Protein AF-A0A353QAT3-F1 (afdb_monomer_lite)

Structure (mmCIF, N/CA/C/O backbone):
data_AF-A0A353QAT3-F1
#
_entry.id   AF-A0A353QAT3-F1
#
loop_
_atom_site.group_PDB
_atom_site.id
_atom_site.type_symbol
_atom_site.label_atom_id
_atom_site.label_alt_id
_atom_site.label_comp_id
_atom_site.label_asym_id
_atom_site.label_entity_id
_atom_site.label_seq_id
_atom_site.pdbx_PDB_ins_code
_atom_site.Cartn_x
_atom_site.Cartn_y
_atom_site.Cartn_z
_atom_site.occupancy
_atom_site.B_iso_or_equiv
_atom_site.auth_seq_id
_atom_site.auth_comp_id
_atom_site.auth_asym_id
_atom_site.auth_atom_id
_atom_site.pdbx_PDB_model_num
ATOM 1 N N . MET A 1 1 ? 16.948 -0.329 5.334 1.00 56.25 1 MET A N 1
ATOM 2 C CA . MET A 1 1 ? 15.611 0.222 5.648 1.00 56.25 1 MET A CA 1
ATOM 3 C C . MET A 1 1 ? 14.836 0.139 4.351 1.00 56.25 1 MET A C 1
ATOM 5 O O . MET A 1 1 ? 15.009 1.014 3.515 1.00 56.25 1 MET A O 1
ATOM 9 N N . GLY A 1 2 ? 14.150 -0.983 4.122 1.00 75.06 2 GLY A N 1
ATOM 10 C CA . GLY A 1 2 ? 13.564 -1.288 2.819 1.00 75.06 2 GLY A CA 1
ATOM 11 C C . GLY A 1 2 ? 12.249 -0.540 2.648 1.00 75.06 2 GLY A C 1
ATOM 12 O O . GLY A 1 2 ? 11.251 -0.880 3.290 1.00 75.06 2 GLY A O 1
ATOM 13 N N . GLU A 1 3 ? 12.230 0.491 1.805 1.00 87.56 3 GLU A N 1
ATOM 14 C CA . GLU A 1 3 ? 10.979 1.129 1.394 1.00 87.56 3 GLU A CA 1
ATOM 15 C C . GLU A 1 3 ? 10.473 0.469 0.113 1.00 87.56 3 GLU A C 1
ATOM 17 O O . GLU A 1 3 ? 11.200 0.355 -0.864 1.00 87.56 3 GLU A O 1
ATOM 22 N N . ILE A 1 4 ? 9.205 0.059 0.086 1.00 90.75 4 ILE A N 1
ATOM 23 C CA . ILE A 1 4 ? 8.576 -0.393 -1.158 1.00 90.75 4 ILE A CA 1
ATOM 24 C C . ILE A 1 4 ? 7.942 0.809 -1.856 1.00 90.75 4 ILE A C 1
ATOM 26 O O . ILE A 1 4 ? 6.951 1.382 -1.387 1.00 90.75 4 ILE A O 1
ATOM 30 N N . LEU 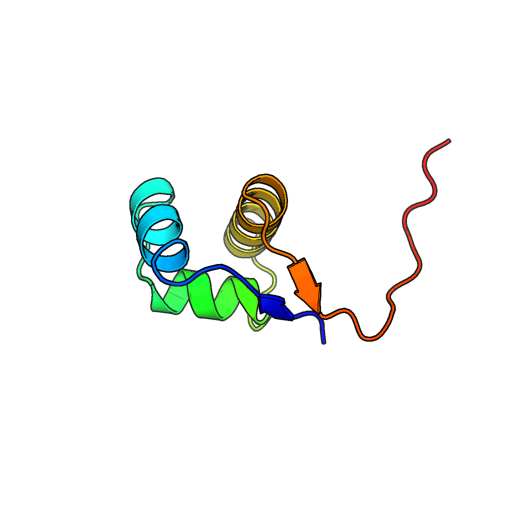A 1 5 ? 8.496 1.161 -3.012 1.00 90.12 5 LEU A N 1
ATOM 31 C CA . LEU A 1 5 ? 7.977 2.189 -3.899 1.00 90.12 5 LEU A CA 1
ATOM 32 C C . LEU A 1 5 ? 6.916 1.598 -4.826 1.00 90.12 5 LEU A C 1
ATOM 34 O O . LEU A 1 5 ? 7.054 0.501 -5.364 1.00 90.12 5 LEU A O 1
ATOM 38 N N . MET A 1 6 ? 5.833 2.342 -5.030 1.00 90.44 6 MET A N 1
ATOM 39 C CA . MET A 1 6 ? 4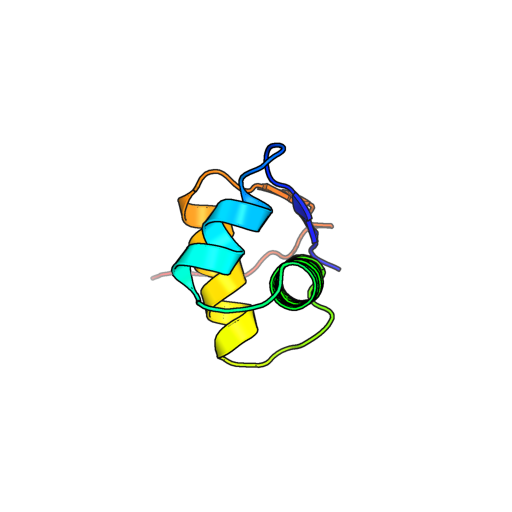.718 1.933 -5.882 1.00 90.44 6 MET A CA 1
ATOM 40 C C . MET A 1 6 ? 4.260 3.083 -6.769 1.00 90.44 6 MET A C 1
ATOM 42 O O . MET A 1 6 ? 4.402 4.255 -6.412 1.00 90.44 6 MET A O 1
ATOM 46 N N . LYS A 1 7 ? 3.624 2.749 -7.897 1.00 89.50 7 LYS A N 1
ATOM 47 C CA . LYS A 1 7 ? 2.979 3.740 -8.766 1.00 89.50 7 LYS A CA 1
ATOM 48 C C . LYS A 1 7 ? 1.909 4.536 -8.011 1.00 89.50 7 LYS A C 1
ATOM 50 O O . LYS A 1 7 ? 1.242 4.033 -7.100 1.00 89.50 7 LYS A O 1
ATOM 55 N N . HIS A 1 8 ? 1.719 5.787 -8.425 1.00 86.06 8 HIS A N 1
ATOM 56 C CA . HIS A 1 8 ? 0.682 6.657 -7.878 1.00 86.06 8 HIS A CA 1
ATOM 57 C C . HIS A 1 8 ? -0.701 5.982 -7.955 1.00 86.06 8 HIS A C 1
ATOM 59 O O . HIS A 1 8 ? -1.061 5.390 -8.970 1.00 86.06 8 HIS A O 1
ATOM 65 N N . GLY A 1 9 ? -1.467 6.037 -6.862 1.00 88.31 9 GLY A N 1
ATOM 66 C CA . GLY A 1 9 ? -2.786 5.403 -6.751 1.00 88.31 9 GLY A CA 1
ATOM 67 C C . GLY A 1 9 ? -2.800 3.920 -6.339 1.00 88.31 9 GLY A C 1
ATOM 68 O O . GLY A 1 9 ? -3.818 3.468 -5.818 1.00 88.31 9 GLY A O 1
ATOM 69 N N . GLU A 1 10 ? -1.701 3.159 -6.463 1.00 90.88 10 GLU A N 1
ATOM 70 C CA . GLU A 1 10 ? -1.691 1.741 -6.035 1.00 90.88 10 GLU A CA 1
ATOM 71 C C . GLU A 1 10 ? -1.837 1.585 -4.515 1.00 90.88 10 GLU A C 1
ATOM 73 O O . GLU A 1 10 ? -2.482 0.647 -4.049 1.00 90.88 10 GLU A O 1
ATOM 78 N N . ARG A 1 11 ? -1.332 2.550 -3.736 1.00 91.56 11 ARG A N 1
ATOM 79 C CA . ARG A 1 11 ? -1.499 2.579 -2.271 1.00 91.56 11 ARG A CA 1
ATOM 80 C C . ARG A 1 11 ? -2.972 2.588 -1.857 1.00 91.56 11 ARG A C 1
ATOM 82 O O . ARG A 1 11 ? -3.352 1.842 -0.961 1.00 91.56 11 ARG A O 1
ATOM 89 N N . GLY A 1 12 ? -3.801 3.372 -2.547 1.00 93.12 12 GLY A N 1
ATOM 90 C CA . GLY A 1 12 ? -5.243 3.426 -2.297 1.00 93.12 12 GLY A CA 1
ATOM 91 C C . GLY A 1 12 ? -5.954 2.127 -2.687 1.00 93.12 12 GLY A C 1
ATOM 92 O O . GLY A 1 12 ? -6.879 1.692 -2.003 1.00 93.12 12 GLY A O 1
ATOM 93 N N . LYS A 1 13 ? -5.495 1.443 -3.744 1.00 93.88 13 LYS A N 1
ATOM 94 C CA . LYS A 1 13 ? -6.025 0.119 -4.117 1.00 93.88 13 LYS A CA 1
ATOM 95 C C . LYS A 1 13 ? -5.671 -0.947 -3.080 1.00 93.88 13 LYS A C 1
ATOM 97 O O . LYS A 1 13 ? -6.532 -1.744 -2.723 1.00 93.88 13 LYS A O 1
ATOM 102 N N . LEU A 1 14 ? -4.443 -0.925 -2.561 1.00 93.25 14 LEU A N 1
ATOM 103 C CA . LEU A 1 14 ? -4.010 -1.766 -1.441 1.00 93.25 14 LEU A CA 1
ATOM 104 C C . LEU A 1 14 ? -4.830 -1.491 -0.179 1.00 93.25 14 LEU A C 1
ATOM 106 O O . LEU A 1 14 ? -5.321 -2.426 0.441 1.00 93.25 14 LEU A O 1
ATOM 110 N N . ALA A 1 15 ? -5.039 -0.221 0.162 1.00 95.12 15 ALA A N 1
ATOM 111 C CA . ALA A 1 15 ? -5.845 0.171 1.314 1.00 95.12 15 ALA A CA 1
ATOM 112 C C . ALA A 1 15 ? -7.264 -0.416 1.229 1.00 95.12 15 ALA A C 1
ATOM 114 O O . ALA A 1 15 ? -7.718 -1.074 2.163 1.00 95.12 15 ALA A O 1
ATOM 115 N N . LYS A 1 16 ? -7.915 -0.288 0.064 1.00 95.50 16 LYS A N 1
ATOM 116 C CA . LYS A 1 16 ? -9.234 -0.883 -0.198 1.00 95.50 16 LYS A CA 1
ATOM 117 C C . LYS A 1 16 ? -9.220 -2.412 -0.145 1.00 95.50 16 LYS A C 1
ATOM 119 O O . LYS A 1 16 ? -10.114 -2.995 0.450 1.00 95.50 16 LYS A O 1
ATOM 124 N N . MET A 1 17 ? -8.207 -3.053 -0.731 1.00 93.62 17 MET A N 1
ATOM 125 C CA . MET A 1 17 ? -8.069 -4.516 -0.747 1.00 93.62 17 MET A CA 1
ATOM 126 C C . MET A 1 17 ? -7.946 -5.109 0.659 1.00 93.62 17 MET A C 1
ATOM 128 O O . MET A 1 17 ? -8.525 -6.152 0.937 1.00 93.62 17 MET A O 1
ATOM 132 N N . PHE A 1 18 ? -7.194 -4.448 1.536 1.00 92.88 18 PHE A N 1
ATOM 133 C CA . PHE A 1 18 ? -6.970 -4.904 2.906 1.00 92.88 18 PHE A CA 1
ATOM 134 C C . PHE A 1 18 ? -7.984 -4.333 3.910 1.00 92.88 18 PHE A C 1
ATOM 136 O O . PHE A 1 18 ? -7.938 -4.705 5.079 1.00 92.88 18 PHE A O 1
ATOM 143 N N . GLY A 1 19 ? -8.886 -3.440 3.485 1.00 95.62 19 GLY A N 1
ATOM 144 C CA . GLY A 1 19 ? -9.848 -2.776 4.370 1.00 95.62 19 GLY A CA 1
ATOM 145 C C . GLY A 1 19 ? -9.193 -1.866 5.417 1.00 95.62 19 GLY A C 1
ATOM 146 O O . GLY A 1 19 ? -9.706 -1.730 6.523 1.00 95.62 19 GLY A O 1
ATOM 147 N N . VAL A 1 20 ? -8.041 -1.270 5.097 1.00 94.69 20 VAL A N 1
ATOM 148 C CA . VAL A 1 20 ? -7.238 -0.446 6.018 1.00 94.69 20 VAL A CA 1
ATOM 149 C C . VAL A 1 20 ? -7.088 0.985 5.510 1.00 94.69 20 VAL A C 1
ATOM 151 O O . VAL A 1 20 ? -7.361 1.285 4.351 1.00 94.69 20 VAL A O 1
ATOM 154 N N . SER A 1 21 ? -6.594 1.881 6.366 1.00 94.69 21 SER A N 1
ATOM 155 C CA . SER A 1 21 ? -6.254 3.246 5.953 1.00 94.69 21 SER A CA 1
ATOM 156 C C . SER A 1 21 ? -5.011 3.285 5.051 1.00 94.69 21 SER A C 1
ATOM 158 O O . SER A 1 21 ? -4.092 2.471 5.189 1.00 94.69 21 SER A O 1
ATOM 160 N N . GLU A 1 22 ? -4.910 4.296 4.182 1.00 92.88 22 GLU A N 1
ATOM 161 C CA . GLU A 1 22 ? -3.689 4.529 3.392 1.00 92.88 22 GLU A CA 1
ATOM 162 C C . GLU A 1 22 ? -2.452 4.786 4.271 1.00 92.88 22 GLU A C 1
ATOM 164 O O . GLU A 1 22 ? -1.331 4.465 3.875 1.00 92.88 22 GLU A O 1
ATOM 169 N N . VAL A 1 23 ? -2.638 5.315 5.487 1.00 92.88 23 VAL A N 1
ATOM 170 C CA . VAL A 1 23 ? -1.556 5.535 6.461 1.00 92.88 23 VAL A CA 1
ATOM 171 C C . VAL A 1 23 ? -1.009 4.204 6.984 1.00 92.88 23 VAL A C 1
ATOM 173 O O . VAL A 1 23 ? 0.207 4.062 7.145 1.00 92.88 23 VAL A O 1
ATOM 176 N N . THR A 1 24 ? -1.875 3.206 7.183 1.00 93.38 24 THR A N 1
ATOM 177 C CA . THR A 1 24 ? -1.482 1.835 7.540 1.00 93.38 24 THR A CA 1
ATOM 178 C C . THR A 1 24 ? -0.648 1.213 6.425 1.00 93.38 24 THR A C 1
ATOM 180 O O . THR A 1 24 ? 0.441 0.703 6.690 1.00 93.38 24 THR A O 1
ATOM 183 N N . VAL A 1 25 ? -1.099 1.335 5.169 1.00 93.88 25 VAL A N 1
ATOM 184 C CA . VAL A 1 25 ? -0.343 0.860 3.998 1.00 93.88 25 VAL A CA 1
ATOM 185 C C . VAL A 1 25 ? 1.009 1.562 3.915 1.00 93.88 25 VAL A C 1
ATOM 187 O O . VAL A 1 25 ? 2.035 0.900 3.836 1.00 93.88 25 VAL A O 1
ATOM 190 N N . ARG A 1 26 ? 1.047 2.896 4.021 1.00 91.81 26 ARG A N 1
ATOM 191 C CA . ARG A 1 26 ? 2.298 3.671 4.008 1.00 91.81 26 ARG A CA 1
ATOM 192 C C . ARG A 1 26 ? 3.265 3.220 5.103 1.00 91.81 26 ARG A C 1
ATOM 194 O O . ARG A 1 26 ? 4.465 3.152 4.859 1.00 91.81 26 ARG A O 1
ATOM 201 N N . SER A 1 27 ? 2.753 2.935 6.297 1.00 92.44 27 SER A N 1
ATOM 202 C CA . SER A 1 27 ? 3.571 2.486 7.426 1.00 92.44 27 SER A CA 1
ATOM 203 C C . SER A 1 27 ? 4.149 1.092 7.185 1.00 92.44 27 SER A C 1
ATOM 205 O O . SER A 1 27 ? 5.320 0.875 7.482 1.00 92.44 27 SER A O 1
ATOM 207 N N . ALA A 1 28 ? 3.369 0.190 6.583 1.00 92.44 28 ALA A N 1
ATOM 208 C CA . ALA A 1 28 ? 3.824 -1.138 6.181 1.00 92.44 28 ALA A CA 1
ATOM 209 C C . ALA A 1 28 ? 4.874 -1.090 5.055 1.00 92.44 28 ALA A C 1
ATOM 211 O O . ALA A 1 28 ? 5.895 -1.768 5.144 1.00 92.44 28 ALA A O 1
ATOM 212 N N . LEU A 1 29 ? 4.663 -0.259 4.026 1.00 91.44 29 LEU A N 1
ATOM 213 C CA . LEU A 1 29 ? 5.601 -0.107 2.901 1.00 91.44 29 LEU A CA 1
ATOM 214 C C . LEU A 1 29 ? 6.937 0.511 3.326 1.00 91.44 29 LEU A C 1
ATOM 216 O O . LEU A 1 29 ? 7.967 0.146 2.775 1.00 91.44 29 LEU A O 1
ATOM 220 N N . LYS A 1 30 ? 6.921 1.413 4.315 1.00 89.44 30 LYS A N 1
ATOM 221 C CA . LYS A 1 30 ? 8.125 1.996 4.933 1.00 89.44 30 LYS A CA 1
ATOM 222 C C . LYS A 1 30 ? 8.713 1.140 6.056 1.00 89.44 30 LYS A C 1
ATOM 224 O O . LYS A 1 30 ? 9.566 1.627 6.792 1.00 89.44 30 LYS A O 1
ATOM 229 N N . GLU A 1 31 ? 8.195 -0.072 6.250 1.00 86.06 31 GLU A N 1
ATOM 230 C CA . GLU A 1 31 ? 8.679 -1.013 7.264 1.00 86.06 31 GLU A CA 1
ATOM 231 C C . GLU A 1 31 ? 8.668 -0.453 8.706 1.00 86.06 31 GLU A C 1
ATOM 233 O O . GLU A 1 31 ? 9.406 -0.899 9.579 1.00 86.06 31 GLU A O 1
ATOM 238 N N . ARG A 1 32 ? 7.798 0.528 8.994 1.00 85.06 32 ARG A N 1
ATOM 239 C CA . ARG A 1 32 ? 7.696 1.156 10.327 1.00 85.06 32 ARG A CA 1
ATOM 240 C C . ARG A 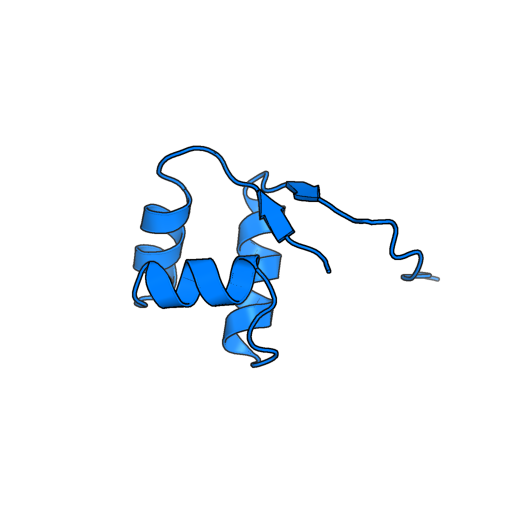1 32 ? 7.116 0.214 11.378 1.00 85.06 32 ARG A C 1
ATOM 242 O O . ARG A 1 32 ? 7.253 0.460 12.571 1.00 85.06 32 ARG A O 1
ATOM 249 N N . THR A 1 33 ? 6.420 -0.830 10.936 1.00 80.38 33 THR A N 1
ATOM 250 C CA . THR A 1 33 ? 5.777 -1.830 11.786 1.00 80.38 33 THR A CA 1
ATOM 251 C C . THR A 1 33 ? 6.010 -3.226 11.211 1.00 80.38 33 THR A C 1
ATOM 253 O O . THR A 1 33 ? 5.929 -3.427 10.001 1.00 80.38 33 THR A O 1
ATOM 256 N N . ARG A 1 34 ? 6.272 -4.207 12.083 1.00 84.12 34 ARG A N 1
ATOM 257 C CA . ARG A 1 34 ? 6.589 -5.603 11.712 1.00 84.12 34 ARG A CA 1
ATOM 258 C C . ARG A 1 34 ? 5.438 -6.586 11.948 1.00 84.12 34 ARG A C 1
ATOM 260 O O . ARG A 1 34 ? 5.664 -7.783 12.089 1.00 84.12 34 ARG A O 1
ATOM 267 N N . SER A 1 35 ? 4.204 -6.091 12.017 1.00 89.94 35 SER A N 1
ATOM 268 C CA . SER A 1 35 ? 3.037 -6.952 12.218 1.00 89.94 35 SER A CA 1
ATOM 269 C C . SER A 1 35 ? 2.800 -7.871 11.016 1.00 89.94 35 SER A C 1
ATOM 271 O O . SER A 1 35 ? 3.167 -7.550 9.884 1.00 89.94 35 SER A O 1
ATOM 273 N N . GLU A 1 36 ? 2.113 -8.987 11.254 1.00 91.62 36 GLU A N 1
ATOM 274 C CA . GLU A 1 36 ? 1.656 -9.917 10.210 1.00 91.62 36 GLU A CA 1
ATOM 275 C C . GLU A 1 36 ? 0.915 -9.200 9.070 1.00 91.62 36 GLU A C 1
ATOM 277 O O . GLU A 1 36 ? 1.145 -9.462 7.889 1.00 91.62 36 GLU A O 1
ATOM 282 N N . LEU A 1 37 ? 0.060 -8.232 9.412 1.00 91.06 37 LEU A N 1
ATOM 283 C CA . LEU A 1 37 ? -0.655 -7.413 8.434 1.00 91.06 37 LEU A CA 1
ATOM 284 C C . LEU A 1 37 ? 0.309 -6.596 7.564 1.00 91.06 37 LEU A C 1
ATOM 286 O O . LEU A 1 37 ? 0.165 -6.584 6.342 1.00 91.06 37 LEU A O 1
ATOM 290 N N . SER A 1 38 ? 1.310 -5.950 8.168 1.00 90.81 38 SER A N 1
ATOM 291 C CA . SER A 1 38 ? 2.309 -5.175 7.427 1.00 90.81 38 SER A CA 1
ATOM 292 C C . SER A 1 38 ? 3.112 -6.054 6.471 1.00 90.81 38 SER A C 1
ATOM 294 O O . SER A 1 38 ? 3.311 -5.674 5.318 1.00 90.81 38 SER A O 1
ATOM 296 N N . GLN A 1 39 ? 3.498 -7.260 6.894 1.00 91.38 39 GLN A N 1
ATOM 297 C CA . GLN A 1 39 ? 4.195 -8.215 6.027 1.00 91.38 39 GLN A CA 1
ATOM 298 C C . GLN A 1 39 ? 3.330 -8.654 4.835 1.00 91.38 39 GLN A C 1
ATOM 300 O O . GLN A 1 39 ? 3.818 -8.725 3.706 1.00 91.38 39 GLN A O 1
ATOM 305 N N . ARG A 1 40 ? 2.029 -8.898 5.053 1.00 93.88 40 ARG A N 1
ATOM 306 C CA . ARG A 1 40 ? 1.080 -9.221 3.972 1.00 93.88 40 ARG A CA 1
ATOM 307 C C . ARG A 1 40 ? 0.922 -8.064 2.986 1.00 93.88 40 ARG A C 1
ATOM 309 O O . ARG A 1 40 ? 0.938 -8.300 1.779 1.00 93.88 40 ARG A O 1
ATOM 316 N N . ILE A 1 41 ? 0.833 -6.828 3.482 1.00 93.44 41 ILE A N 1
ATOM 317 C CA . ILE A 1 41 ? 0.776 -5.621 2.645 1.00 93.44 41 ILE A CA 1
ATOM 318 C C . ILE A 1 41 ? 2.053 -5.490 1.802 1.00 93.44 41 ILE A C 1
ATOM 320 O O . ILE A 1 41 ? 1.950 -5.237 0.603 1.00 93.44 41 ILE A O 1
ATOM 324 N N . ARG A 1 42 ? 3.243 -5.719 2.382 1.00 91.56 42 ARG A N 1
ATOM 325 C CA . ARG A 1 42 ? 4.524 -5.700 1.645 1.00 91.56 42 ARG A CA 1
ATOM 326 C C . ARG A 1 42 ? 4.551 -6.748 0.529 1.00 91.56 42 ARG A C 1
ATOM 328 O O . ARG A 1 42 ? 4.818 -6.404 -0.618 1.00 91.56 42 ARG A O 1
ATOM 335 N N . LYS A 1 43 ? 4.184 -8.001 0.826 1.00 92.62 43 LYS A N 1
ATOM 336 C CA . LYS A 1 43 ? 4.101 -9.078 -0.182 1.00 92.62 43 LYS A CA 1
ATOM 337 C C . LYS A 1 43 ? 3.143 -8.728 -1.323 1.00 92.62 43 LYS A C 1
ATOM 339 O O . LYS A 1 43 ? 3.483 -8.904 -2.490 1.00 92.62 43 LYS A O 1
ATOM 344 N N . ALA A 1 44 ? 1.965 -8.196 -0.997 1.00 93.56 44 ALA A N 1
ATOM 345 C CA . ALA A 1 44 ? 0.992 -7.774 -1.999 1.00 93.56 44 ALA A CA 1
ATOM 346 C C . ALA A 1 44 ? 1.488 -6.583 -2.834 1.00 93.56 44 ALA A C 1
ATOM 348 O O . ALA A 1 44 ? 1.211 -6.520 -4.028 1.00 93.56 44 ALA A O 1
ATOM 349 N N . ALA A 1 45 ? 2.231 -5.651 -2.235 1.00 92.56 45 ALA A N 1
ATOM 350 C CA . ALA A 1 45 ? 2.827 -4.534 -2.955 1.00 92.56 45 ALA A CA 1
ATOM 351 C C . ALA A 1 45 ? 3.863 -5.001 -3.987 1.00 92.56 45 ALA A C 1
ATOM 353 O O . ALA A 1 45 ? 3.781 -4.584 -5.141 1.00 92.56 45 ALA A O 1
ATOM 354 N N . LEU A 1 46 ? 4.760 -5.920 -3.613 1.00 91.56 46 LEU A N 1
ATOM 355 C CA . LEU A 1 46 ? 5.743 -6.513 -4.530 1.00 91.56 46 LEU A CA 1
ATOM 356 C C . LEU A 1 46 ? 5.067 -7.272 -5.680 1.00 91.56 46 LEU A C 1
ATOM 358 O O . LEU A 1 46 ? 5.377 -7.040 -6.846 1.00 91.56 46 LEU A O 1
ATOM 362 N N . ALA A 1 47 ? 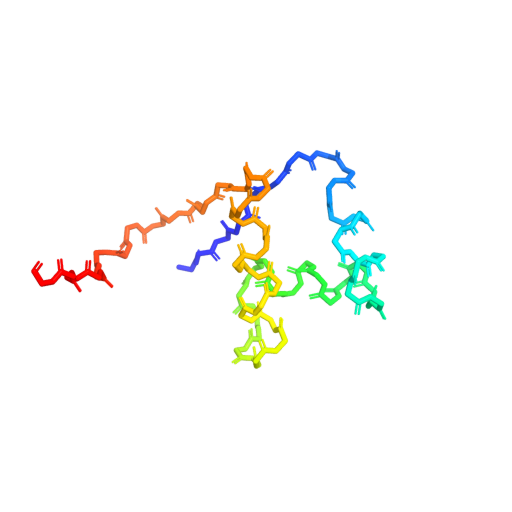4.062 -8.099 -5.376 1.00 91.44 47 ALA A N 1
ATOM 363 C CA . ALA A 1 47 ? 3.309 -8.846 -6.388 1.00 91.44 47 ALA A CA 1
ATOM 364 C C . ALA A 1 47 ? 2.585 -7.946 -7.411 1.00 91.44 47 ALA A C 1
ATOM 366 O O . ALA A 1 47 ? 2.281 -8.376 -8.520 1.00 91.44 47 ALA A O 1
ATOM 367 N N . ARG A 1 48 ? 2.305 -6.687 -7.052 1.00 89.25 48 ARG A N 1
ATOM 368 C CA . ARG A 1 48 ? 1.641 -5.692 -7.911 1.00 89.25 48 ARG A CA 1
ATOM 369 C C . ARG A 1 48 ? 2.627 -4.788 -8.660 1.00 89.25 48 ARG A C 1
ATOM 371 O O . ARG A 1 48 ? 2.217 -3.771 -9.218 1.00 89.25 48 ARG A O 1
ATOM 378 N N . GL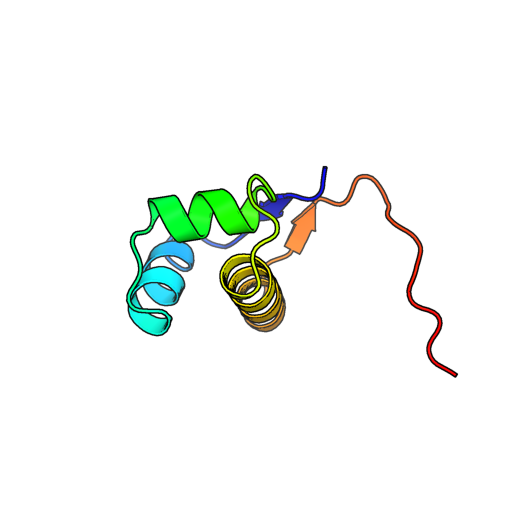Y A 1 49 ? 3.912 -5.143 -8.670 1.00 88.50 49 GLY A N 1
ATOM 379 C CA . GLY A 1 49 ? 4.967 -4.374 -9.330 1.00 88.50 49 GLY A CA 1
ATOM 380 C C . GLY A 1 49 ? 5.517 -3.226 -8.485 1.00 88.50 49 GLY A C 1
ATOM 381 O O . GLY A 1 49 ? 6.070 -2.277 -9.037 1.00 88.50 49 GLY A O 1
ATOM 382 N N . GLY A 1 50 ? 5.331 -3.275 -7.163 1.00 90.38 50 GLY A N 1
ATOM 383 C CA . GLY A 1 50 ? 6.104 -2.456 -6.238 1.00 90.38 50 GLY A CA 1
ATOM 384 C C . GLY A 1 50 ? 7.571 -2.881 -6.255 1.00 90.38 50 GLY A C 1
ATOM 385 O O . GLY A 1 50 ? 7.873 -4.066 -6.383 1.00 90.38 50 GLY A O 1
ATOM 386 N N . VAL A 1 51 ? 8.470 -1.912 -6.136 1.00 89.75 51 VAL A N 1
ATOM 387 C CA . VAL A 1 51 ? 9.917 -2.135 -6.134 1.00 89.75 51 VAL A CA 1
ATOM 388 C C . VAL A 1 51 ? 10.425 -1.863 -4.731 1.00 89.75 51 VAL A C 1
ATOM 390 O O . VAL A 1 51 ? 10.156 -0.799 -4.175 1.00 89.75 51 VAL A O 1
ATOM 393 N N . GLU A 1 52 ? 11.122 -2.832 -4.148 1.00 87.50 52 GLU A N 1
ATOM 394 C CA . GLU A 1 52 ? 11.825 -2.627 -2.888 1.00 87.50 52 GLU A CA 1
ATOM 395 C C . GLU A 1 52 ? 13.078 -1.799 -3.172 1.00 87.50 52 GLU A C 1
ATOM 397 O O . GLU A 1 52 ? 13.994 -2.250 -3.858 1.00 87.50 52 GLU A O 1
ATOM 402 N N . ASP A 1 53 ? 13.090 -0.564 -2.679 1.00 80.88 53 ASP A N 1
ATOM 403 C CA . ASP A 1 53 ? 14.276 0.279 -2.619 1.00 80.88 53 ASP A CA 1
ATOM 404 C C . ASP A 1 53 ? 15.156 -0.261 -1.488 1.00 80.88 53 ASP A C 1
ATOM 406 O O . ASP A 1 53 ? 15.140 0.181 -0.335 1.00 80.88 53 ASP A O 1
ATOM 410 N N . GLY A 1 54 ? 15.818 -1.368 -1.808 1.00 62.22 54 GLY A N 1
ATOM 411 C CA . GLY A 1 54 ? 16.771 -2.018 -0.940 1.00 62.22 54 GLY A CA 1
ATOM 412 C C . GLY A 1 54 ? 18.092 -1.268 -0.993 1.00 62.22 54 GLY A C 1
ATOM 413 O O . GLY A 1 54 ? 18.834 -1.364 -1.968 1.00 62.22 54 GLY A O 1
ATOM 414 N N . GLY A 1 55 ? 18.483 -0.657 0.122 1.00 57.09 55 GLY A N 1
ATOM 415 C CA . GLY A 1 55 ? 19.874 -0.819 0.530 1.00 57.09 55 GLY A CA 1
ATOM 416 C C . GLY A 1 55 ? 20.092 -2.313 0.785 1.00 57.09 55 GLY A C 1
ATOM 417 O O . GLY A 1 55 ? 19.766 -2.764 1.874 1.00 57.09 55 GLY A O 1
ATOM 418 N N . ILE A 1 56 ? 20.500 -3.046 -0.260 1.00 49.62 56 ILE A N 1
ATOM 419 C CA . ILE A 1 56 ? 20.815 -4.485 -0.361 1.00 49.62 56 ILE A CA 1
ATOM 420 C C . ILE A 1 56 ? 20.568 -5.296 0.929 1.00 49.62 56 ILE A C 1
ATOM 422 O O . ILE A 1 56 ? 21.394 -5.276 1.839 1.00 49.62 56 ILE A O 1
ATOM 426 N N . GLU A 1 57 ? 19.515 -6.115 0.962 1.00 46.25 57 GLU A N 1
ATOM 427 C CA . GLU A 1 57 ? 19.458 -7.276 1.858 1.00 46.25 57 GLU A CA 1
ATOM 428 C C . GLU A 1 57 ? 19.541 -8.565 1.033 1.00 46.25 57 GLU A C 1
ATOM 430 O O . GLU A 1 57 ? 18.574 -9.063 0.461 1.00 46.25 57 GLU A O 1
ATOM 435 N N . ASN A 1 58 ? 20.770 -9.077 0.927 1.00 54.03 58 ASN A N 1
ATOM 436 C CA . ASN A 1 58 ? 21.036 -10.452 0.526 1.00 54.03 58 ASN A CA 1
ATOM 437 C C . ASN A 1 58 ? 20.396 -11.382 1.560 1.00 54.03 58 ASN A C 1
ATOM 439 O O . ASN A 1 58 ? 20.804 -11.360 2.721 1.00 54.03 58 ASN A O 1
ATOM 443 N N . GLY A 1 59 ? 19.470 -12.243 1.144 1.00 56.97 59 GLY A N 1
ATOM 444 C CA . GLY A 1 59 ? 19.091 -13.374 1.983 1.00 56.97 59 GLY A CA 1
ATOM 445 C C . GLY A 1 59 ? 17.704 -13.934 1.741 1.00 56.97 59 GLY A C 1
ATOM 446 O O . GLY A 1 59 ? 16.847 -13.778 2.596 1.00 56.97 59 GLY A O 1
ATOM 447 N N . VAL A 1 60 ? 17.527 -14.693 0.659 1.00 46.53 60 VAL A N 1
ATOM 448 C CA . VAL A 1 60 ? 16.804 -15.970 0.745 1.00 46.53 60 VAL A CA 1
ATOM 449 C C . VAL A 1 60 ? 17.494 -16.952 -0.199 1.00 46.53 60 VAL A C 1
ATOM 451 O O . VAL A 1 60 ? 17.298 -16.911 -1.411 1.00 46.53 60 VAL A O 1
ATOM 454 N N . ALA A 1 61 ? 18.311 -17.832 0.381 1.00 49.41 61 ALA A N 1
ATOM 455 C CA . ALA A 1 61 ? 18.555 -19.142 -0.197 1.00 49.41 61 ALA A CA 1
ATOM 456 C C . ALA A 1 61 ? 17.206 -19.865 -0.305 1.00 49.41 61 ALA A C 1
ATOM 458 O O . ALA A 1 61 ? 16.446 -19.901 0.665 1.00 49.41 61 ALA A O 1
ATOM 459 N N . LYS A 1 62 ? 16.908 -20.419 -1.475 1.00 43.38 62 LYS A N 1
ATOM 460 C CA . LYS A 1 62 ? 15.921 -21.484 -1.611 1.00 43.38 62 LYS A CA 1
ATOM 461 C C . LYS A 1 62 ? 16.553 -22.590 -2.442 1.00 43.38 62 LYS A C 1
ATOM 463 O O . LYS A 1 62 ? 16.722 -22.404 -3.642 1.00 43.38 62 LYS A O 1
ATOM 468 N N . ASP A 1 63 ? 16.957 -23.609 -1.685 1.00 43.97 63 ASP A N 1
ATOM 469 C CA . ASP A 1 63 ? 17.168 -25.034 -1.983 1.00 43.97 63 ASP A CA 1
ATOM 470 C C . ASP A 1 63 ? 17.661 -25.427 -3.385 1.00 43.97 63 ASP A C 1
ATOM 472 O O . ASP A 1 63 ? 16.883 -25.325 -4.361 1.00 43.97 63 ASP A O 1
#

pLDDT: mean 83.75, std 15.49, range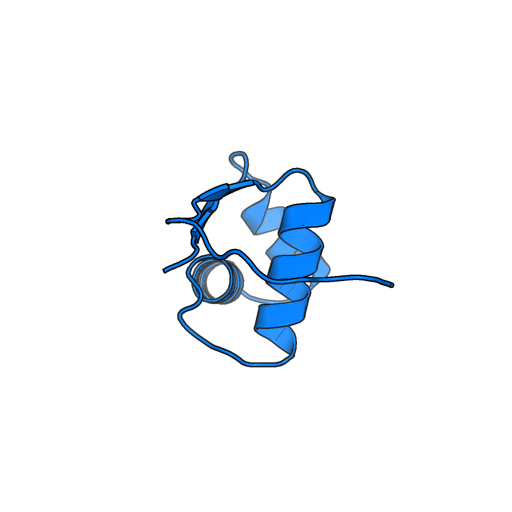 [43.38, 95.62]

Sequence (63 aa):
MGEILMKHGERGKLAKMFGVSEVTVRSALKERTRSELSQRIRKAALARGGVEDGGIENGVAKD

Foldseek 3Di:
DKAWDDDPPVLVVLCVVLVHDSVLLNCLNVVVDDDPSSVVSNVVSVVVVTDTPDPDDDDDDDD

Radius of gyration: 11.68 Å; chains: 1; bounding box: 31×32×22 Å

Secondary structure (DSSP, 8-state):
--EEE--TTHHHHHHHHHT--HHHHHHHHTT----HHHHHHHHHHHHTT-EEE-S--------